Protein AF-A0A7W1KH71-F1 (afdb_monomer_lite)

Radius of gyration: 16.3 Å; chains: 1; bounding box: 56×23×46 Å

Secondary structure (DSSP, 8-state):
------HHHHHHSHHHHHHHHHHHHHHHHHHHHHH--STHHHHHHHHHHHHHHHHHHHHS-TTSHHHHHHHHHHHHHHHHHHHHHHHHTT--SHHHHHHHHTHHHHHHHHHHHHHHHHHHHSSSTHHHHHHHHHHHHHHHHHHH-HHHHHTHHHHHHHHHHHHHHHHHHTS--

Structure (mmCIF, N/CA/C/O backbone):
data_AF-A0A7W1KH71-F1
#
_entry.id   AF-A0A7W1KH71-F1
#
loop_
_atom_site.group_PDB
_atom_site.id
_atom_site.type_symbol
_atom_site.label_atom_id
_atom_site.label_alt_id
_atom_site.label_comp_id
_atom_site.label_asym_id
_atom_site.label_entity_id
_atom_site.label_seq_id
_atom_site.pdbx_PDB_ins_code
_atom_site.Cartn_x
_atom_site.Cartn_y
_atom_site.Cartn_z
_atom_site.occupancy
_atom_site.B_iso_or_equiv
_atom_site.auth_seq_id
_atom_site.auth_comp_id
_atom_site.auth_asym_id
_atom_site.auth_atom_id
_atom_site.pdbx_PDB_model_num
ATOM 1 N N . MET A 1 1 ? -33.112 -3.416 4.652 1.00 40.59 1 MET A N 1
ATOM 2 C CA . MET A 1 1 ? -32.690 -2.408 5.646 1.00 40.59 1 MET A CA 1
ATOM 3 C C . MET A 1 1 ? -32.028 -1.280 4.879 1.00 40.59 1 MET A C 1
ATOM 5 O O . MET A 1 1 ? -31.151 -1.562 4.078 1.00 40.59 1 MET A O 1
ATOM 9 N N . ASN A 1 2 ? -32.526 -0.048 5.015 1.00 43.06 2 ASN A N 1
ATOM 10 C CA . ASN A 1 2 ? -31.865 1.134 4.457 1.00 43.06 2 ASN A CA 1
ATOM 11 C C . ASN A 1 2 ? -30.797 1.568 5.461 1.00 43.06 2 ASN A C 1
ATOM 13 O O . ASN A 1 2 ? -31.052 2.436 6.296 1.00 43.06 2 ASN A O 1
ATOM 17 N N . ASP A 1 3 ? -29.635 0.924 5.408 1.00 57.16 3 ASP A N 1
ATOM 18 C CA . ASP A 1 3 ? -28.485 1.315 6.217 1.00 57.16 3 ASP A CA 1
ATOM 19 C C . ASP A 1 3 ? -27.952 2.633 5.649 1.00 57.16 3 ASP A C 1
ATOM 21 O O . ASP A 1 3 ? -27.229 2.677 4.653 1.00 57.16 3 ASP A O 1
ATOM 25 N N . LYS A 1 4 ? -28.413 3.749 6.221 1.00 67.88 4 LYS A N 1
ATOM 26 C CA . LYS A 1 4 ? -27.885 5.070 5.884 1.00 67.88 4 LYS A CA 1
ATOM 27 C C . LYS A 1 4 ? -26.419 5.112 6.310 1.00 67.88 4 LYS A C 1
ATOM 29 O O . LYS A 1 4 ? -26.114 4.874 7.473 1.00 67.88 4 LYS A O 1
ATOM 34 N N . ILE A 1 5 ? -25.537 5.448 5.371 1.00 69.50 5 ILE A N 1
ATOM 35 C CA . ILE A 1 5 ? -24.119 5.696 5.647 1.00 69.50 5 ILE A CA 1
ATOM 36 C C . ILE A 1 5 ? -24.016 6.837 6.669 1.00 69.50 5 ILE A C 1
ATOM 38 O O . ILE A 1 5 ? -24.444 7.960 6.390 1.00 69.50 5 ILE A O 1
ATOM 42 N N . ASP A 1 6 ? -23.450 6.556 7.844 1.00 75.94 6 ASP A N 1
ATOM 43 C CA . ASP A 1 6 ? -23.138 7.580 8.842 1.00 75.94 6 ASP A CA 1
ATOM 44 C C . ASP A 1 6 ? -21.837 8.295 8.459 1.00 75.94 6 ASP A C 1
ATOM 46 O O . ASP A 1 6 ? -20.723 7.881 8.793 1.00 75.94 6 ASP A O 1
ATOM 50 N N . TRP A 1 7 ? -21.988 9.402 7.734 1.00 75.31 7 TRP A N 1
ATOM 51 C CA . TRP A 1 7 ? -20.870 10.251 7.335 1.00 75.31 7 TRP A CA 1
ATOM 52 C C . TRP A 1 7 ? -20.092 10.801 8.537 1.00 75.31 7 TRP A C 1
ATOM 54 O O . TRP A 1 7 ? -18.875 10.947 8.452 1.00 75.31 7 TRP A O 1
ATOM 64 N N . GLY A 1 8 ? -20.749 11.062 9.672 1.00 70.88 8 GLY A N 1
ATOM 65 C CA . GLY A 1 8 ? -20.081 11.539 10.883 1.00 70.88 8 GLY A CA 1
ATOM 66 C C . GLY A 1 8 ? -19.104 10.503 11.434 1.00 70.88 8 GLY A C 1
ATOM 67 O O . GLY A 1 8 ? -17.986 10.848 11.819 1.00 70.88 8 GLY A O 1
ATOM 68 N N . TYR A 1 9 ? -19.480 9.226 11.404 1.00 72.19 9 TYR A N 1
ATOM 69 C CA . TYR A 1 9 ? -18.605 8.124 11.797 1.00 72.19 9 TYR A CA 1
ATOM 70 C C . TYR A 1 9 ? -17.386 7.984 10.870 1.00 72.19 9 TYR A C 1
ATOM 72 O O . TYR A 1 9 ? -16.256 7.900 11.353 1.00 72.19 9 TYR A O 1
ATOM 80 N N . LEU A 1 10 ? -17.583 8.050 9.548 1.00 72.25 10 LEU A N 1
ATOM 81 C CA . LEU A 1 10 ? -16.518 7.896 8.541 1.00 72.25 10 LEU A CA 1
ATOM 82 C C . LEU A 1 10 ? -15.382 8.926 8.648 1.00 72.25 10 LEU A C 1
ATOM 84 O O . LEU A 1 10 ? -14.249 8.637 8.255 1.00 72.25 10 LEU A O 1
ATOM 88 N N . PHE A 1 11 ? -15.673 10.125 9.156 1.00 74.69 11 PHE A N 1
ATOM 89 C CA . PHE A 1 11 ? -14.680 11.190 9.319 1.00 74.69 11 PHE A CA 1
ATOM 90 C C . PHE A 1 11 ? -14.139 11.317 10.744 1.00 74.69 11 PHE A C 1
ATOM 92 O O . PHE A 1 11 ? -13.067 11.897 10.924 1.00 74.69 11 PHE A O 1
ATOM 99 N N . ASN A 1 12 ? -14.830 10.768 11.745 1.00 73.44 12 ASN A N 1
ATOM 100 C CA . ASN A 1 12 ? -14.414 10.863 13.144 1.00 73.44 12 ASN A CA 1
ATOM 101 C C . ASN A 1 12 ? -13.718 9.596 13.654 1.00 73.44 12 ASN A C 1
ATOM 103 O O . ASN A 1 12 ? -12.883 9.691 14.556 1.00 73.44 12 ASN A O 1
ATOM 107 N N . GLU A 1 13 ? -13.998 8.424 13.077 1.00 83.00 13 GLU A N 1
ATOM 108 C CA . GLU A 1 13 ? -13.355 7.181 13.496 1.00 83.00 13 GLU A CA 1
ATOM 109 C C . GLU A 1 13 ? -11.896 7.119 13.019 1.00 83.00 13 GLU A C 1
ATOM 111 O O . GLU A 1 13 ? -11.550 7.406 11.870 1.00 83.00 13 GLU A O 1
ATOM 116 N N . THR A 1 14 ? -11.007 6.773 13.949 1.00 84.12 14 THR A N 1
ATOM 117 C CA . THR A 1 14 ? -9.555 6.824 13.762 1.00 84.12 14 THR A CA 1
ATOM 118 C C . THR A 1 14 ? -9.056 6.015 12.563 1.00 84.12 14 THR A C 1
ATOM 120 O O . THR A 1 14 ? -8.206 6.497 11.814 1.00 84.12 14 THR A O 1
ATOM 123 N N . ARG A 1 15 ? -9.544 4.786 12.372 1.00 82.25 15 ARG A N 1
ATOM 124 C CA . ARG A 1 15 ? -9.145 3.903 11.266 1.00 82.25 15 ARG A CA 1
ATOM 125 C C . ARG A 1 15 ? -9.702 4.408 9.940 1.00 82.25 15 ARG A C 1
ATOM 127 O O . ARG A 1 15 ? -8.965 4.419 8.960 1.00 82.25 15 ARG A O 1
ATOM 134 N N . ALA A 1 16 ? -10.944 4.884 9.911 1.00 83.75 16 ALA A N 1
ATOM 135 C CA . ALA A 1 16 ? -11.554 5.457 8.714 1.00 83.75 16 ALA A CA 1
ATOM 136 C C . ALA A 1 16 ? -10.737 6.655 8.193 1.00 83.75 16 ALA A C 1
ATOM 138 O O . ALA A 1 16 ? -10.368 6.700 7.018 1.00 83.75 16 ALA A O 1
ATOM 139 N N . ARG A 1 17 ? -10.325 7.561 9.087 1.00 87.12 17 ARG A N 1
ATOM 140 C CA . ARG A 1 17 ? -9.431 8.682 8.747 1.00 87.12 17 ARG A CA 1
ATOM 141 C C . ARG A 1 17 ? -8.083 8.222 8.197 1.00 87.12 17 ARG A C 1
ATOM 143 O O . ARG A 1 17 ? -7.582 8.807 7.241 1.00 87.12 17 ARG A O 1
ATOM 150 N N . VAL A 1 18 ? -7.497 7.179 8.787 1.00 90.06 18 VAL A N 1
ATOM 151 C CA . VAL A 1 18 ? -6.244 6.585 8.302 1.00 90.06 18 VAL A CA 1
ATOM 152 C C . VAL A 1 18 ? -6.413 6.060 6.876 1.00 90.06 18 VAL A C 1
ATOM 154 O O . VAL A 1 18 ? -5.606 6.410 6.018 1.00 90.06 18 VAL A O 1
ATOM 157 N N . TYR A 1 19 ? -7.461 5.281 6.591 1.00 90.12 19 TYR A N 1
ATOM 158 C CA . TYR A 1 19 ? -7.704 4.767 5.239 1.00 90.12 19 TYR A CA 1
ATOM 159 C C . TYR A 1 19 ? -7.924 5.883 4.226 1.00 90.12 19 TYR A C 1
ATOM 161 O O . TYR A 1 19 ? -7.367 5.814 3.135 1.00 90.12 19 TYR A O 1
ATOM 169 N N . LEU A 1 20 ? -8.645 6.940 4.597 1.00 88.69 20 LEU A N 1
ATOM 170 C CA . LEU A 1 20 ? -8.846 8.094 3.727 1.00 88.69 20 LEU A CA 1
ATOM 171 C C . LEU A 1 20 ? -7.528 8.814 3.401 1.00 88.69 20 LEU A C 1
ATOM 173 O O . LEU A 1 20 ? -7.284 9.154 2.247 1.00 88.69 20 LEU A O 1
ATOM 177 N N . VAL A 1 21 ? -6.643 9.005 4.386 1.00 91.44 21 VAL A N 1
ATOM 178 C CA . VAL A 1 21 ? -5.313 9.592 4.148 1.00 91.44 21 VAL A CA 1
ATOM 179 C C . VAL A 1 21 ? -4.497 8.719 3.194 1.00 91.44 21 VAL A C 1
ATOM 181 O O . VAL A 1 21 ? -3.937 9.225 2.222 1.00 91.44 21 VAL A O 1
ATOM 184 N N . TRP A 1 22 ? -4.468 7.402 3.406 1.00 92.50 22 TRP A N 1
ATOM 185 C CA . TRP A 1 22 ? -3.761 6.492 2.501 1.00 92.50 22 TRP A CA 1
ATOM 186 C C . TRP A 1 22 ? -4.395 6.411 1.106 1.00 92.50 22 TRP A C 1
ATOM 188 O O . TRP A 1 22 ? -3.661 6.270 0.128 1.00 92.50 22 TRP A O 1
ATOM 198 N N . ALA A 1 23 ? -5.716 6.573 0.990 1.00 91.94 23 ALA A N 1
ATOM 199 C CA . ALA A 1 23 ? -6.422 6.663 -0.289 1.00 91.94 23 ALA A CA 1
ATOM 200 C C . ALA A 1 23 ? -6.006 7.887 -1.117 1.00 91.94 23 ALA A C 1
ATOM 202 O O . ALA A 1 23 ? -6.192 7.888 -2.328 1.00 91.94 23 ALA A O 1
ATOM 203 N N . VAL A 1 24 ? -5.427 8.916 -0.494 1.00 91.38 24 VAL A N 1
ATOM 204 C CA . VAL A 1 24 ? -4.857 10.074 -1.196 1.00 91.38 24 VAL A CA 1
ATOM 205 C C . VAL A 1 24 ? -3.364 9.874 -1.454 1.00 91.38 24 VAL A C 1
ATOM 207 O O . VAL A 1 24 ? -2.893 10.090 -2.572 1.00 91.38 24 VAL A O 1
ATOM 210 N N . LEU A 1 25 ? -2.609 9.441 -0.440 1.00 91.38 25 LEU A N 1
ATOM 211 C CA . LEU A 1 25 ? -1.149 9.351 -0.524 1.00 91.38 25 LEU A CA 1
ATOM 212 C C . LEU A 1 25 ? -0.673 8.288 -1.523 1.00 91.38 25 LEU A C 1
ATOM 214 O O . LEU A 1 25 ? 0.164 8.596 -2.369 1.00 91.38 25 LEU A O 1
ATOM 218 N N . ILE A 1 26 ? -1.198 7.059 -1.455 1.00 89.19 26 ILE A N 1
ATOM 219 C CA . ILE A 1 26 ? -0.704 5.948 -2.290 1.00 89.19 26 ILE A CA 1
ATOM 220 C C . ILE A 1 26 ? -0.966 6.198 -3.781 1.00 89.19 26 ILE A C 1
ATOM 222 O O . ILE A 1 26 ? -0.024 6.079 -4.570 1.00 89.19 26 ILE A O 1
ATOM 226 N N . PRO A 1 27 ? -2.178 6.609 -4.202 1.00 89.44 27 PRO A N 1
ATOM 227 C CA . PRO A 1 27 ? -2.438 6.875 -5.613 1.00 89.44 27 PRO A CA 1
ATOM 228 C C . PRO A 1 27 ? -1.639 8.063 -6.137 1.00 89.44 27 PRO A C 1
ATOM 230 O O . PRO A 1 27 ? -1.124 7.993 -7.247 1.00 89.44 27 PRO A O 1
ATOM 233 N N . THR A 1 28 ? -1.464 9.118 -5.334 1.00 86.88 28 THR A N 1
ATOM 234 C CA . THR A 1 28 ? -0.601 10.255 -5.698 1.00 86.88 28 THR A CA 1
ATOM 235 C C . THR A 1 28 ? 0.838 9.796 -5.924 1.00 86.88 28 THR A C 1
ATOM 237 O O . THR A 1 28 ? 1.457 10.186 -6.914 1.00 86.88 28 THR A O 1
ATOM 240 N N . GLY A 1 29 ? 1.338 8.915 -5.049 1.00 85.69 29 GLY A N 1
ATOM 241 C CA . GLY A 1 29 ? 2.601 8.200 -5.216 1.00 85.69 29 GLY A CA 1
ATOM 242 C C . GLY A 1 29 ? 2.703 7.562 -6.595 1.00 85.69 29 GLY A C 1
ATOM 243 O O . GLY A 1 29 ? 3.562 7.928 -7.396 1.00 85.69 29 GLY A O 1
ATOM 244 N N . PHE A 1 30 ? 1.768 6.666 -6.905 1.00 88.00 30 PHE A N 1
ATOM 245 C CA . PHE A 1 30 ? 1.760 5.931 -8.165 1.00 88.00 30 PHE A CA 1
ATOM 246 C C . PHE A 1 30 ? 1.597 6.813 -9.410 1.00 88.00 30 PHE A C 1
ATOM 248 O O . PHE A 1 30 ? 2.309 6.618 -10.397 1.00 88.00 30 PHE A O 1
ATOM 255 N N . VAL A 1 31 ? 0.723 7.818 -9.384 1.00 86.19 31 VAL A N 1
ATOM 256 C CA . VAL A 1 31 ? 0.554 8.741 -10.517 1.00 86.19 31 VAL A CA 1
ATOM 257 C C . VAL A 1 31 ? 1.836 9.531 -10.769 1.00 86.19 31 VAL A C 1
ATOM 259 O O . VAL A 1 31 ? 2.269 9.630 -11.915 1.00 86.19 31 VAL A O 1
ATOM 262 N N . ALA A 1 32 ? 2.495 10.030 -9.719 1.00 81.19 32 ALA A N 1
ATOM 263 C CA . ALA A 1 32 ? 3.782 10.707 -9.866 1.00 81.19 32 ALA A CA 1
ATOM 264 C C . ALA A 1 32 ? 4.848 9.772 -10.459 1.00 81.19 32 ALA A C 1
ATOM 266 O O . ALA A 1 32 ? 5.672 10.201 -11.267 1.00 81.19 32 ALA A O 1
ATOM 267 N N . THR A 1 33 ? 4.799 8.480 -10.112 1.00 78.69 33 THR A N 1
ATOM 268 C CA . THR A 1 33 ? 5.744 7.491 -10.640 1.00 78.69 33 THR A CA 1
ATOM 269 C C . THR A 1 33 ? 5.528 7.091 -12.088 1.00 78.69 33 THR A C 1
ATOM 271 O O . THR A 1 33 ? 6.465 6.613 -12.725 1.00 78.69 33 THR A O 1
ATOM 274 N N . HIS A 1 34 ? 4.326 7.308 -12.624 1.00 78.12 34 HIS A N 1
ATOM 275 C CA . HIS A 1 34 ? 3.990 6.914 -13.988 1.00 78.12 34 HIS A CA 1
ATOM 276 C C . HIS A 1 34 ? 4.852 7.629 -15.035 1.00 78.12 34 HIS A C 1
ATOM 278 O O . HIS A 1 34 ? 5.224 7.028 -16.038 1.00 78.12 34 HIS A O 1
ATOM 284 N N . TYR A 1 35 ? 5.205 8.890 -14.779 1.00 69.06 35 TYR A N 1
ATOM 285 C CA . TYR A 1 35 ? 5.912 9.725 -15.748 1.00 69.06 35 TYR A CA 1
ATOM 286 C C . TYR A 1 35 ? 7.443 9.612 -15.664 1.00 69.06 35 TYR A C 1
ATOM 288 O O . TYR A 1 35 ? 8.116 9.852 -16.663 1.00 69.06 35 TYR A O 1
ATOM 296 N N . TYR A 1 36 ? 8.012 9.243 -14.504 1.00 67.62 36 TYR A N 1
ATOM 297 C CA . TYR A 1 36 ? 9.467 9.238 -14.293 1.00 67.62 36 TYR A CA 1
ATOM 298 C C . TYR A 1 36 ? 9.939 8.115 -13.348 1.00 67.62 36 TYR A C 1
ATOM 300 O O . TYR A 1 36 ? 9.984 8.285 -12.130 1.00 67.62 36 TYR A O 1
ATOM 308 N N . GLN A 1 37 ? 10.390 6.987 -13.911 1.00 71.06 37 GLN A N 1
ATOM 309 C CA . GLN A 1 37 ? 11.038 5.889 -13.174 1.00 71.06 37 GLN A CA 1
ATOM 310 C C . GLN A 1 37 ? 12.529 6.166 -12.920 1.00 71.06 37 GLN A C 1
ATOM 312 O O . GLN A 1 37 ? 13.409 5.545 -13.515 1.00 71.06 37 GLN A O 1
ATOM 317 N N . ARG A 1 38 ? 12.839 7.132 -12.056 1.00 79.56 38 ARG A N 1
ATOM 318 C CA . ARG A 1 38 ? 14.227 7.440 -11.670 1.00 79.56 38 ARG A CA 1
ATOM 319 C C . ARG A 1 38 ? 14.483 7.088 -10.210 1.00 79.56 38 ARG A C 1
ATOM 321 O O . ARG A 1 38 ? 13.543 6.955 -9.441 1.00 79.56 38 ARG A O 1
ATOM 328 N N . LYS A 1 39 ? 15.744 6.974 -9.795 1.00 79.56 39 LYS A N 1
ATOM 329 C CA . LYS A 1 39 ? 16.115 6.630 -8.406 1.00 79.56 39 LYS A CA 1
ATOM 330 C C . LYS A 1 39 ? 15.485 7.557 -7.352 1.00 79.56 39 LYS A C 1
ATOM 332 O O . LYS A 1 39 ? 15.199 7.126 -6.237 1.00 79.56 39 LYS A O 1
ATOM 337 N N . GLU A 1 40 ? 15.222 8.814 -7.709 1.00 84.12 40 GLU A N 1
ATOM 338 C CA . GLU A 1 40 ? 14.602 9.831 -6.851 1.00 84.12 40 GLU A CA 1
ATOM 339 C C . GLU A 1 40 ? 13.165 9.460 -6.444 1.00 84.12 40 GLU A C 1
ATOM 341 O O . GLU A 1 40 ? 12.663 9.924 -5.420 1.00 84.12 40 GLU A O 1
ATOM 346 N N . ILE A 1 41 ? 12.521 8.566 -7.194 1.00 82.12 41 ILE A N 1
ATOM 347 C CA . ILE A 1 41 ? 11.174 8.064 -6.928 1.00 82.12 41 ILE A CA 1
ATOM 348 C C . ILE A 1 41 ? 11.067 7.377 -5.567 1.00 82.12 41 ILE A C 1
ATOM 350 O O . ILE A 1 41 ? 10.062 7.517 -4.876 1.00 82.12 41 ILE A O 1
ATOM 354 N N . ASN A 1 42 ? 12.127 6.680 -5.146 1.00 85.44 42 ASN A N 1
ATOM 355 C CA . ASN A 1 42 ? 12.171 6.017 -3.851 1.00 85.44 42 ASN A CA 1
ATOM 356 C C . ASN A 1 42 ? 12.214 7.048 -2.724 1.00 85.44 42 ASN A C 1
ATOM 358 O O . ASN A 1 42 ? 11.558 6.863 -1.707 1.00 85.44 42 ASN A O 1
ATOM 362 N N . ALA A 1 43 ? 12.925 8.164 -2.901 1.00 87.06 43 ALA A N 1
ATOM 363 C CA . ALA A 1 43 ? 12.908 9.239 -1.913 1.00 87.06 43 ALA A CA 1
ATOM 364 C C . ALA A 1 43 ? 11.499 9.843 -1.788 1.00 87.06 43 ALA A C 1
ATOM 366 O O . ALA A 1 43 ? 11.016 10.053 -0.677 1.00 87.06 43 ALA A O 1
ATOM 367 N N . PHE A 1 44 ? 10.802 10.042 -2.909 1.00 88.44 44 PHE A N 1
ATOM 368 C CA . PHE A 1 44 ? 9.415 10.508 -2.902 1.00 88.44 44 PHE A CA 1
ATOM 369 C C . PHE A 1 44 ? 8.468 9.528 -2.186 1.00 88.44 44 PHE A C 1
ATOM 371 O O . PHE A 1 44 ? 7.733 9.931 -1.282 1.00 88.44 44 PHE A O 1
ATOM 378 N N . TRP A 1 45 ? 8.541 8.231 -2.504 1.00 88.56 45 TRP A N 1
ATOM 379 C CA . TRP A 1 45 ? 7.773 7.187 -1.813 1.00 88.56 45 TRP A CA 1
ATOM 380 C C . TRP A 1 45 ? 8.085 7.103 -0.321 1.00 88.56 45 TRP A C 1
ATOM 382 O O . TRP A 1 45 ? 7.168 6.933 0.486 1.00 88.56 45 TRP A O 1
ATOM 392 N N . ALA A 1 46 ? 9.355 7.259 0.058 1.00 90.56 46 ALA A N 1
ATOM 393 C CA . ALA A 1 46 ? 9.769 7.299 1.454 1.00 90.56 46 ALA A CA 1
ATOM 394 C C . ALA A 1 46 ? 9.089 8.462 2.186 1.00 90.56 46 ALA A C 1
ATOM 396 O O . ALA A 1 46 ? 8.529 8.260 3.260 1.00 90.56 46 ALA A O 1
ATOM 397 N N . ILE A 1 47 ? 9.076 9.658 1.588 1.00 92.81 47 ILE A N 1
ATOM 398 C CA . ILE A 1 47 ? 8.439 10.846 2.172 1.00 92.81 47 ILE A CA 1
ATOM 399 C C . ILE A 1 47 ? 6.935 10.618 2.357 1.00 92.81 47 ILE A C 1
ATOM 401 O O . ILE A 1 47 ? 6.425 10.822 3.460 1.00 92.81 47 ILE A O 1
ATOM 405 N N . LEU A 1 48 ? 6.224 10.147 1.326 1.00 93.12 48 LEU A N 1
ATOM 406 C CA . LEU A 1 48 ? 4.786 9.862 1.425 1.00 93.12 48 LEU A CA 1
ATOM 407 C C . LEU A 1 48 ? 4.484 8.806 2.496 1.00 93.12 48 LEU A C 1
ATOM 409 O O . LEU A 1 48 ? 3.558 8.969 3.291 1.00 93.12 48 LEU A O 1
ATOM 413 N N . SER A 1 49 ? 5.305 7.758 2.557 1.00 93.00 49 SER A N 1
ATOM 414 C CA . SER A 1 49 ? 5.191 6.699 3.558 1.00 93.00 49 SER A CA 1
ATOM 415 C C . SER A 1 49 ? 5.405 7.225 4.974 1.00 93.00 49 SER A C 1
ATOM 417 O O . SER A 1 49 ? 4.640 6.886 5.874 1.00 93.00 49 SER A O 1
ATOM 419 N N . VAL A 1 50 ? 6.404 8.088 5.182 1.00 95.25 50 VAL A N 1
ATOM 420 C CA . VAL A 1 50 ? 6.660 8.739 6.474 1.00 95.25 50 VAL A CA 1
ATOM 421 C C . VAL A 1 50 ? 5.474 9.608 6.878 1.00 95.25 50 VAL A C 1
ATOM 423 O O . VAL A 1 50 ? 5.029 9.508 8.017 1.00 95.25 50 VAL A O 1
ATOM 426 N N . ILE A 1 51 ? 4.912 10.407 5.966 1.00 95.25 51 ILE A N 1
ATOM 427 C CA . ILE A 1 51 ? 3.725 11.229 6.248 1.00 95.25 51 ILE A CA 1
ATOM 428 C C . ILE A 1 51 ? 2.556 10.344 6.703 1.00 95.25 51 ILE A C 1
ATOM 430 O O . ILE A 1 51 ? 1.970 10.599 7.759 1.00 95.25 51 ILE A O 1
ATOM 434 N N . GLY A 1 52 ? 2.249 9.279 5.955 1.00 94.12 52 GLY A N 1
ATOM 435 C CA . GLY A 1 52 ? 1.166 8.348 6.282 1.00 94.12 52 GLY A CA 1
ATOM 436 C C . GLY A 1 52 ? 1.384 7.618 7.612 1.00 94.12 52 GLY A C 1
ATOM 437 O O . GLY A 1 52 ? 0.489 7.583 8.457 1.00 94.12 52 GLY A O 1
ATOM 438 N N . LEU A 1 53 ? 2.589 7.093 7.850 1.00 95.12 53 LEU A N 1
ATOM 439 C CA . LEU A 1 53 ? 2.938 6.373 9.079 1.00 95.12 53 LEU A CA 1
ATOM 440 C C . LEU A 1 53 ? 2.968 7.293 10.305 1.00 95.12 53 LEU A C 1
ATOM 442 O O . LEU A 1 53 ? 2.448 6.924 11.357 1.00 95.12 53 LEU A O 1
ATOM 446 N N . VAL A 1 54 ? 3.520 8.503 10.194 1.00 96.31 54 VAL A N 1
ATOM 447 C CA . VAL A 1 54 ? 3.499 9.492 11.285 1.00 96.31 54 VAL A CA 1
ATOM 448 C C . VAL A 1 54 ? 2.064 9.892 11.609 1.00 96.31 54 VAL A C 1
ATOM 450 O O . VAL A 1 54 ? 1.710 9.998 12.785 1.00 96.31 54 VAL A O 1
ATOM 453 N N . TYR A 1 55 ? 1.222 10.082 10.591 1.00 95.00 55 TYR A N 1
ATOM 454 C CA . TYR A 1 55 ? -0.196 10.342 10.802 1.00 95.00 55 TYR A CA 1
ATOM 455 C C . TYR A 1 55 ? -0.860 9.192 11.565 1.00 95.00 55 TYR A C 1
ATOM 457 O O . TYR A 1 55 ? -1.456 9.438 12.613 1.00 95.00 55 TYR A O 1
ATOM 465 N N . MET A 1 56 ? -0.685 7.943 11.111 1.00 94.75 56 MET A N 1
ATOM 466 C CA . MET A 1 56 ? -1.181 6.750 11.808 1.00 94.75 56 MET A CA 1
ATOM 467 C C . MET A 1 56 ? -0.716 6.702 13.261 1.00 94.75 56 MET A C 1
ATOM 469 O O . MET A 1 56 ? -1.538 6.516 14.151 1.00 94.75 56 MET A O 1
ATOM 473 N N . TYR A 1 57 ? 0.576 6.915 13.515 1.00 94.62 57 TYR A N 1
ATOM 474 C CA . TYR A 1 57 ? 1.146 6.907 14.861 1.00 94.62 57 TYR A CA 1
ATOM 475 C C . TYR A 1 57 ? 0.479 7.941 15.779 1.00 94.62 57 TYR A C 1
ATOM 477 O O . TYR A 1 57 ? 0.222 7.658 16.947 1.00 94.62 57 TYR A O 1
ATOM 485 N N . LYS A 1 58 ? 0.176 9.135 15.255 1.00 93.50 58 LYS A N 1
ATOM 486 C CA . LYS A 1 58 ? -0.457 10.218 16.021 1.00 93.50 58 LYS A CA 1
ATOM 487 C C . LYS A 1 58 ? -1.922 9.947 16.350 1.00 93.50 58 LYS A C 1
ATOM 489 O O . LYS A 1 58 ? -2.371 10.341 17.422 1.00 93.50 58 LYS A O 1
ATOM 494 N N . VAL A 1 59 ? -2.675 9.340 15.432 1.00 91.25 59 VAL A N 1
ATOM 495 C CA . VAL A 1 59 ? -4.130 9.177 15.596 1.00 91.25 59 VAL A CA 1
ATOM 496 C C . VAL A 1 59 ? -4.522 7.818 16.168 1.00 91.25 59 VAL A C 1
ATOM 498 O O . VAL A 1 59 ? -5.543 7.722 16.848 1.00 91.25 59 VAL A O 1
ATOM 501 N N . MET A 1 60 ? -3.737 6.765 15.920 1.00 91.12 60 MET A N 1
ATOM 502 C CA . MET A 1 60 ? -4.027 5.415 16.400 1.00 91.12 60 MET A CA 1
ATOM 503 C C . MET A 1 60 ? -3.593 5.253 17.861 1.00 91.12 60 MET A C 1
ATOM 505 O O . MET A 1 60 ? -2.428 5.477 18.187 1.00 91.12 60 MET A O 1
ATOM 509 N N . PRO A 1 61 ? -4.480 4.798 18.764 1.00 90.56 61 PRO A N 1
ATOM 510 C CA . PRO A 1 61 ? -4.108 4.564 20.152 1.00 90.56 61 PRO A CA 1
ATOM 511 C C . PRO A 1 61 ? -3.254 3.293 20.255 1.00 90.56 61 PRO A C 1
ATOM 513 O O . PRO A 1 61 ? -3.763 2.208 20.521 1.00 90.56 61 PRO A O 1
ATOM 516 N N . LEU A 1 62 ? -1.934 3.409 20.079 1.00 91.81 62 LEU A N 1
ATOM 517 C CA . LEU A 1 62 ? -0.997 2.270 20.041 1.00 91.81 62 LEU A CA 1
ATOM 518 C C . LEU A 1 62 ? -0.869 1.494 21.365 1.00 91.81 62 LEU A C 1
ATOM 520 O O . LEU A 1 62 ? -0.222 0.449 21.415 1.00 91.81 62 LEU A O 1
ATOM 524 N N . ARG A 1 63 ? -1.500 1.977 22.440 1.00 91.75 63 ARG A N 1
ATOM 525 C CA . ARG A 1 63 ? -1.697 1.208 23.681 1.00 91.75 63 ARG A CA 1
ATOM 526 C C . ARG A 1 63 ? -2.691 0.057 23.481 1.00 91.75 63 ARG A C 1
ATOM 528 O O . ARG A 1 63 ? -2.608 -0.952 24.172 1.00 91.75 63 ARG A O 1
ATOM 535 N N . VAL A 1 64 ? -3.602 0.186 22.516 1.00 91.44 64 VAL A N 1
ATOM 536 C CA . VAL A 1 64 ? -4.528 -0.870 22.107 1.00 91.44 64 VAL A CA 1
ATOM 537 C C . VAL A 1 64 ? -3.775 -1.867 21.227 1.00 91.44 64 VAL A C 1
ATOM 539 O O . VAL A 1 64 ? -3.301 -1.523 20.143 1.00 91.44 64 VAL A O 1
ATOM 542 N N . SER A 1 65 ? -3.693 -3.121 21.683 1.00 93.06 65 SER A N 1
ATOM 543 C CA . SER A 1 65 ? -2.933 -4.195 21.021 1.00 93.06 65 SER A CA 1
ATOM 544 C C . SER A 1 65 ? -3.292 -4.359 19.539 1.00 93.06 65 SER A C 1
ATOM 546 O O . SER A 1 65 ? -2.405 -4.457 18.695 1.00 93.06 65 SER A O 1
ATOM 548 N N . GLN A 1 66 ? -4.583 -4.303 19.202 1.00 90.50 66 GLN A N 1
ATOM 549 C CA . GLN A 1 66 ? -5.058 -4.384 17.818 1.00 90.50 66 GLN A CA 1
ATOM 550 C C . GLN A 1 66 ? -4.530 -3.234 16.946 1.00 90.50 66 GLN A C 1
ATOM 552 O O . GLN A 1 66 ? -3.984 -3.479 15.874 1.00 90.50 66 GLN A O 1
ATOM 557 N N . MET A 1 67 ? -4.610 -1.989 17.425 1.00 91.62 67 MET A N 1
ATOM 558 C CA . MET A 1 67 ? -4.126 -0.817 16.682 1.00 91.62 67 MET A CA 1
ATOM 559 C C . MET A 1 67 ? -2.611 -0.851 16.491 1.00 91.62 67 MET A C 1
ATOM 561 O O . MET A 1 67 ? -2.112 -0.539 15.412 1.00 91.62 67 MET A O 1
ATOM 565 N N . LYS A 1 68 ? -1.880 -1.306 17.514 1.00 94.19 68 LYS A N 1
ATOM 566 C CA . LYS A 1 68 ? -0.436 -1.534 17.429 1.00 94.19 68 LYS A CA 1
ATOM 567 C C . LYS A 1 68 ? -0.083 -2.584 16.376 1.00 94.19 68 LYS A C 1
ATOM 569 O O . LYS A 1 68 ? 0.862 -2.382 15.619 1.00 94.19 68 LYS A O 1
ATOM 574 N N . LYS A 1 69 ? -0.834 -3.689 16.307 1.00 94.12 69 LYS A N 1
ATOM 575 C CA . LYS A 1 69 ? -0.641 -4.730 15.285 1.00 94.12 69 LYS A CA 1
ATOM 576 C C . LYS A 1 69 ? -0.862 -4.172 13.880 1.00 94.12 69 LYS A C 1
ATOM 578 O O . LYS A 1 69 ? 0.023 -4.333 13.052 1.00 94.12 69 LYS A O 1
ATOM 583 N N . ILE A 1 70 ? -1.967 -3.461 13.642 1.00 92.50 70 ILE A N 1
ATOM 584 C CA . ILE A 1 70 ? -2.269 -2.829 12.341 1.00 92.50 70 ILE A CA 1
ATOM 585 C C . ILE A 1 70 ? -1.143 -1.880 11.914 1.00 92.50 70 ILE A C 1
ATOM 587 O O . ILE A 1 70 ? -0.653 -1.953 10.787 1.00 92.50 70 ILE A O 1
ATOM 591 N N . PHE A 1 71 ? -0.697 -1.010 12.825 1.00 94.94 71 PHE A N 1
ATOM 592 C CA . PHE A 1 71 ? 0.415 -0.099 12.566 1.00 94.94 71 PHE A CA 1
ATOM 593 C C . PHE A 1 71 ? 1.695 -0.856 12.186 1.00 94.94 71 PHE A C 1
ATOM 595 O O . PHE A 1 71 ? 2.315 -0.546 11.172 1.00 94.94 71 PHE A O 1
ATOM 602 N N . ASN A 1 72 ? 2.062 -1.880 12.961 1.00 95.88 72 ASN A N 1
ATOM 603 C CA . ASN A 1 72 ? 3.268 -2.668 12.713 1.00 95.88 72 ASN A CA 1
ATOM 604 C C . ASN A 1 72 ? 3.209 -3.438 11.389 1.00 95.88 72 ASN A C 1
ATOM 606 O O . ASN A 1 72 ? 4.220 -3.507 10.698 1.00 95.88 72 ASN A O 1
ATOM 610 N N . VAL A 1 73 ? 2.049 -3.990 11.020 1.00 95.12 73 VAL A N 1
ATOM 611 C CA . VAL A 1 73 ? 1.865 -4.678 9.733 1.00 95.12 73 VAL A CA 1
ATOM 612 C C . VAL A 1 73 ? 2.194 -3.738 8.577 1.00 95.12 73 VAL A C 1
ATOM 614 O O . VAL A 1 73 ? 2.993 -4.089 7.707 1.00 95.12 73 VAL A O 1
ATOM 617 N N . TRP A 1 74 ? 1.632 -2.527 8.582 1.00 94.94 74 TRP A N 1
ATOM 618 C CA . TRP A 1 74 ? 1.914 -1.542 7.538 1.00 94.94 74 TRP A CA 1
ATOM 619 C C . TRP A 1 74 ? 3.358 -1.057 7.569 1.00 94.94 74 TRP A C 1
ATOM 621 O O . TRP A 1 74 ? 3.992 -1.000 6.520 1.00 94.94 74 TRP A O 1
ATOM 631 N N . LEU A 1 75 ? 3.899 -0.772 8.755 1.00 95.69 75 LEU A N 1
ATOM 632 C CA . LEU A 1 75 ? 5.290 -0.357 8.917 1.00 95.69 75 LEU A CA 1
ATOM 633 C C . LEU A 1 75 ? 6.256 -1.384 8.310 1.00 95.69 75 LEU A C 1
ATOM 635 O O . LEU A 1 75 ? 7.105 -1.021 7.502 1.00 95.69 75 LEU A O 1
ATOM 639 N N . ILE A 1 76 ? 6.103 -2.664 8.660 1.00 96.19 76 ILE A N 1
ATOM 640 C CA . ILE A 1 76 ? 6.960 -3.749 8.163 1.00 96.19 76 ILE A CA 1
ATOM 641 C C . ILE A 1 76 ? 6.805 -3.908 6.650 1.00 96.19 76 ILE A C 1
ATOM 643 O O . ILE A 1 76 ? 7.804 -3.982 5.938 1.00 96.19 76 ILE A O 1
ATOM 647 N N . THR A 1 77 ? 5.565 -3.923 6.156 1.00 94.88 77 THR A N 1
ATOM 648 C CA . THR A 1 77 ? 5.264 -4.087 4.726 1.00 94.88 77 THR A CA 1
ATOM 649 C C . THR A 1 77 ? 5.905 -2.977 3.893 1.00 94.88 77 THR A C 1
ATOM 651 O O . THR A 1 77 ? 6.576 -3.248 2.899 1.00 94.88 77 THR A O 1
ATOM 654 N N . ILE A 1 78 ? 5.752 -1.726 4.331 1.00 93.94 78 ILE A N 1
ATOM 655 C CA . ILE A 1 78 ? 6.319 -0.558 3.657 1.00 93.94 78 ILE A CA 1
ATOM 656 C C . ILE A 1 78 ? 7.845 -0.598 3.714 1.00 93.94 78 ILE A C 1
ATOM 658 O O . ILE A 1 78 ? 8.480 -0.425 2.680 1.00 93.94 78 ILE A O 1
ATOM 662 N N . ILE A 1 79 ? 8.449 -0.866 4.879 1.00 94.94 79 ILE A N 1
ATOM 663 C CA . ILE A 1 79 ? 9.912 -0.964 5.001 1.00 94.94 79 ILE A CA 1
ATOM 664 C C . ILE A 1 79 ? 10.459 -2.033 4.052 1.00 94.94 79 ILE A C 1
ATOM 666 O O . ILE A 1 79 ? 11.413 -1.763 3.326 1.00 94.94 79 ILE A O 1
ATOM 670 N N . ALA A 1 80 ? 9.846 -3.217 4.011 1.00 94.06 80 ALA A N 1
ATOM 671 C CA . ALA A 1 80 ? 10.269 -4.291 3.119 1.00 94.06 80 ALA A CA 1
ATOM 672 C C . ALA A 1 80 ? 10.179 -3.872 1.642 1.00 94.06 80 ALA A C 1
ATOM 674 O O . ALA A 1 80 ? 11.149 -4.030 0.899 1.00 94.06 80 ALA A O 1
ATOM 675 N N . GLY A 1 81 ? 9.055 -3.272 1.234 1.00 92.81 81 GLY A N 1
ATOM 676 C CA . GLY A 1 81 ? 8.875 -2.735 -0.117 1.00 92.81 81 GLY A CA 1
ATOM 677 C C . GLY A 1 81 ? 9.923 -1.681 -0.476 1.00 92.81 81 GLY A C 1
ATOM 678 O O . GLY A 1 81 ? 10.546 -1.764 -1.531 1.00 92.81 81 GLY A O 1
ATOM 679 N N . MET A 1 82 ? 10.184 -0.739 0.434 1.00 92.44 82 MET A N 1
ATOM 680 C CA . MET A 1 82 ? 11.171 0.330 0.260 1.00 92.44 82 MET A CA 1
ATOM 681 C C . MET A 1 82 ? 12.602 -0.198 0.152 1.00 92.44 82 MET A C 1
ATOM 683 O O . MET A 1 82 ? 13.357 0.284 -0.687 1.00 92.44 82 MET A O 1
ATOM 687 N N . VAL A 1 83 ? 12.983 -1.182 0.972 1.00 92.19 83 VAL A N 1
ATOM 688 C CA . VAL A 1 83 ? 14.322 -1.788 0.931 1.00 92.19 83 VAL A CA 1
ATOM 689 C C . VAL A 1 83 ? 14.542 -2.496 -0.400 1.00 92.19 83 VAL A C 1
ATOM 691 O O . VAL A 1 83 ? 15.542 -2.234 -1.063 1.00 92.19 83 VAL A O 1
ATOM 694 N N . VAL A 1 84 ? 13.599 -3.340 -0.828 1.00 90.38 84 VAL A N 1
ATOM 695 C CA . VAL A 1 84 ? 13.702 -4.047 -2.113 1.00 90.38 84 VAL A CA 1
ATOM 696 C C . VAL A 1 84 ? 13.717 -3.049 -3.271 1.00 90.38 84 VAL A C 1
ATOM 698 O O . VAL A 1 84 ? 14.621 -3.098 -4.101 1.00 90.38 84 VAL A O 1
ATOM 701 N N . SER A 1 85 ? 12.782 -2.094 -3.285 1.00 87.31 85 SER A N 1
ATOM 702 C CA . SER A 1 85 ? 12.724 -1.029 -4.292 1.00 87.31 85 SER A CA 1
ATOM 703 C C . SER A 1 85 ? 14.020 -0.217 -4.332 1.00 87.31 85 SER A C 1
ATOM 705 O O . SER A 1 85 ? 14.504 0.111 -5.407 1.00 87.31 85 SER A O 1
ATOM 707 N N . GLY A 1 86 ? 14.622 0.080 -3.178 1.00 87.06 86 GLY A N 1
ATOM 708 C CA . GLY A 1 86 ? 15.897 0.784 -3.054 1.00 87.06 86 GLY A CA 1
ATOM 709 C C . GLY A 1 86 ? 17.061 0.001 -3.647 1.00 87.06 86 GLY A C 1
ATOM 710 O O . GLY A 1 86 ? 17.735 0.501 -4.544 1.00 87.06 86 GLY A O 1
ATOM 711 N N . LEU A 1 87 ? 17.269 -1.234 -3.181 1.00 87.25 87 LEU A N 1
ATOM 712 C CA . LEU A 1 87 ? 18.380 -2.101 -3.596 1.00 87.25 87 LEU A CA 1
ATOM 713 C C . LEU A 1 87 ? 18.426 -2.319 -5.110 1.00 87.25 87 LEU A C 1
ATOM 715 O O . LEU A 1 87 ? 19.503 -2.390 -5.697 1.00 87.25 87 LEU A O 1
ATOM 719 N N . VAL A 1 88 ? 17.261 -2.379 -5.747 1.00 86.12 88 VAL A N 1
ATOM 720 C CA . VAL A 1 88 ? 17.129 -2.597 -7.187 1.00 86.12 88 VAL A CA 1
ATOM 721 C C . VAL A 1 88 ? 17.746 -1.464 -8.015 1.00 86.12 88 VAL A C 1
ATOM 723 O O . VAL A 1 88 ? 18.341 -1.743 -9.048 1.00 86.12 88 VAL A O 1
ATOM 726 N N . PHE A 1 89 ? 17.707 -0.208 -7.558 1.00 84.75 89 PHE A N 1
ATOM 727 C CA . PHE A 1 89 ? 18.365 0.901 -8.272 1.00 84.75 89 PHE A CA 1
ATOM 728 C C . PHE A 1 89 ? 19.888 0.951 -8.077 1.00 84.75 89 PHE A C 1
ATOM 730 O O . PHE A 1 89 ? 20.557 1.701 -8.783 1.00 84.75 89 PHE A O 1
ATOM 737 N N . TYR A 1 90 ? 20.438 0.175 -7.139 1.00 84.56 90 TYR A N 1
ATOM 738 C CA . TYR A 1 90 ? 21.882 0.069 -6.895 1.00 84.56 90 TYR A CA 1
ATOM 739 C C . TYR A 1 90 ? 22.489 -1.226 -7.454 1.00 84.56 90 TYR A C 1
ATOM 741 O O . TYR A 1 90 ? 23.677 -1.478 -7.268 1.00 84.56 90 TYR A O 1
ATOM 749 N N . SER A 1 91 ? 21.690 -2.060 -8.124 1.00 83.81 91 SER A N 1
ATOM 750 C CA . SER A 1 91 ? 22.130 -3.323 -8.711 1.00 83.81 91 SER A CA 1
ATOM 751 C C . SER A 1 91 ? 22.207 -3.216 -10.232 1.00 83.81 91 SER A C 1
ATOM 753 O O . SER A 1 91 ? 21.244 -2.824 -10.881 1.00 83.81 91 SER A O 1
ATOM 755 N N . GLU A 1 92 ? 23.327 -3.646 -10.812 1.00 83.19 92 GLU A N 1
ATOM 756 C CA . GLU A 1 92 ? 23.525 -3.699 -12.271 1.00 83.19 92 GLU A CA 1
ATOM 757 C C . GLU A 1 92 ? 23.026 -5.015 -12.899 1.00 83.19 92 GLU A C 1
ATOM 759 O O . GLU A 1 92 ? 23.266 -5.308 -14.068 1.00 83.19 92 GLU A O 1
ATOM 764 N N . THR A 1 93 ? 22.334 -5.856 -12.126 1.00 84.25 93 THR A N 1
ATOM 765 C CA . THR A 1 93 ? 21.898 -7.173 -12.602 1.00 84.25 93 THR A CA 1
ATOM 766 C C . THR A 1 93 ? 20.708 -7.079 -13.562 1.00 84.25 93 THR A C 1
ATOM 768 O O . THR A 1 93 ? 19.807 -6.255 -13.403 1.00 84.25 93 THR A O 1
ATOM 771 N N . ALA A 1 94 ? 20.624 -8.005 -14.524 1.00 79.00 94 ALA A N 1
ATOM 772 C CA . ALA A 1 94 ? 19.467 -8.105 -15.422 1.00 79.00 94 ALA A CA 1
ATOM 773 C C . ALA A 1 94 ? 18.137 -8.325 -14.666 1.00 79.00 94 ALA A C 1
ATOM 775 O O . ALA A 1 94 ? 17.077 -7.886 -15.114 1.00 79.00 94 ALA A O 1
ATOM 776 N N . ALA A 1 95 ? 18.189 -8.981 -13.502 1.00 80.12 95 ALA A N 1
ATOM 777 C CA . ALA A 1 95 ? 17.039 -9.146 -12.618 1.00 80.12 95 ALA A CA 1
ATOM 778 C C . ALA A 1 95 ? 16.560 -7.805 -12.035 1.00 80.12 95 ALA A C 1
ATOM 780 O O . ALA A 1 95 ? 15.356 -7.548 -12.014 1.00 80.12 95 ALA A O 1
ATOM 781 N N . ALA A 1 96 ? 17.487 -6.931 -11.632 1.00 80.44 96 ALA A N 1
ATOM 782 C CA . ALA A 1 96 ? 17.163 -5.586 -11.174 1.00 80.44 96 ALA A CA 1
ATOM 783 C C . ALA A 1 96 ? 16.496 -4.764 -12.285 1.00 80.44 96 ALA A C 1
ATOM 785 O O . ALA A 1 96 ? 15.433 -4.196 -12.058 1.00 80.44 96 ALA A O 1
ATOM 786 N N . GLY A 1 97 ? 17.021 -4.807 -13.515 1.00 80.81 97 GLY A N 1
ATOM 787 C CA . GLY A 1 97 ? 16.398 -4.141 -14.667 1.00 80.81 97 GLY A CA 1
ATOM 788 C C . GLY A 1 97 ? 14.950 -4.586 -14.920 1.00 80.81 97 GLY A C 1
ATOM 789 O O . GLY A 1 97 ? 14.066 -3.750 -15.111 1.00 80.81 97 GLY A O 1
ATOM 790 N N . LYS A 1 98 ? 14.670 -5.896 -14.837 1.00 82.88 98 LYS A N 1
ATOM 791 C CA . LYS A 1 98 ? 13.299 -6.429 -14.956 1.00 82.88 98 LYS A CA 1
ATOM 792 C C . LYS A 1 98 ? 12.379 -5.942 -13.838 1.00 82.88 98 LYS A C 1
ATOM 794 O O . LYS A 1 98 ? 11.204 -5.684 -14.094 1.00 82.88 98 LYS A O 1
ATOM 799 N N . LEU A 1 99 ? 12.891 -5.824 -12.615 1.00 82.25 99 LEU A N 1
ATOM 800 C CA . LEU A 1 99 ? 12.108 -5.354 -11.477 1.00 82.25 99 LEU A CA 1
ATOM 801 C C . LEU A 1 99 ? 11.850 -3.842 -11.538 1.00 82.25 99 LEU A C 1
ATOM 803 O O . LEU A 1 99 ? 10.730 -3.434 -11.252 1.00 82.25 99 LEU A O 1
ATOM 807 N N . ILE A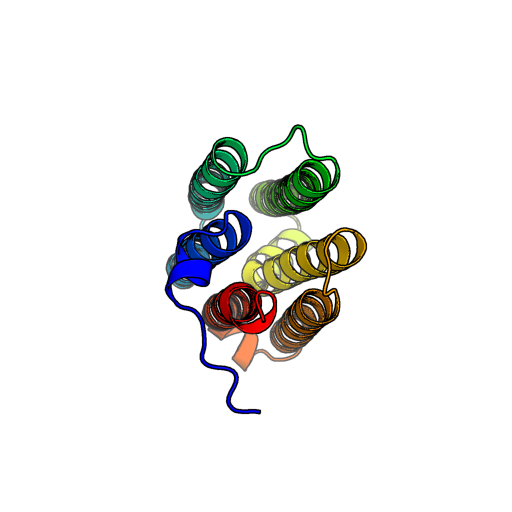 1 100 ? 12.808 -3.026 -11.998 1.00 83.50 100 ILE A N 1
ATOM 808 C CA . ILE A 1 100 ? 12.585 -1.593 -12.291 1.00 83.50 100 ILE A CA 1
ATOM 809 C C . ILE A 1 100 ? 11.442 -1.444 -13.298 1.00 83.50 100 ILE A C 1
ATOM 811 O O . ILE A 1 100 ? 10.497 -0.694 -13.058 1.00 83.50 100 ILE A O 1
ATOM 815 N N . ALA A 1 101 ? 11.485 -2.222 -14.382 1.00 83.12 101 ALA A N 1
ATOM 816 C CA . ALA A 1 101 ? 10.455 -2.203 -15.415 1.00 83.12 101 ALA A CA 1
ATOM 817 C C . ALA A 1 101 ? 9.071 -2.654 -14.912 1.00 83.12 101 ALA A C 1
ATOM 819 O O . ALA A 1 101 ? 8.074 -2.332 -15.545 1.00 83.12 101 ALA A O 1
ATOM 820 N N . ASN A 1 102 ? 8.989 -3.369 -13.784 1.00 87.19 102 ASN A N 1
ATOM 821 C CA . ASN A 1 102 ? 7.745 -3.900 -13.214 1.00 87.19 102 ASN A CA 1
ATOM 822 C C . ASN A 1 102 ? 7.483 -3.403 -11.784 1.00 87.19 102 ASN A C 1
ATOM 824 O O . ASN A 1 102 ? 6.819 -4.071 -10.987 1.00 87.19 102 ASN A O 1
ATOM 828 N N . LEU A 1 103 ? 8.032 -2.243 -11.422 1.00 88.31 103 LEU A N 1
ATOM 829 C CA . LEU A 1 103 ? 8.014 -1.777 -10.040 1.00 88.31 103 LEU A CA 1
ATOM 830 C C . LEU A 1 103 ? 6.586 -1.460 -9.552 1.00 88.31 103 LEU A C 1
ATOM 832 O O . LEU A 1 103 ? 6.291 -1.628 -8.372 1.00 88.31 103 LEU A O 1
ATOM 836 N N . GLY A 1 104 ? 5.674 -1.055 -10.443 1.00 88.94 104 GLY A N 1
ATOM 837 C CA . GLY A 1 104 ? 4.261 -0.852 -10.106 1.00 88.94 104 GLY A CA 1
ATOM 838 C C . GLY A 1 104 ? 3.558 -2.163 -9.753 1.00 88.94 104 GLY A C 1
ATOM 839 O O . GLY A 1 104 ? 2.876 -2.244 -8.731 1.00 88.94 104 GLY A O 1
ATOM 840 N N . ALA A 1 105 ? 3.789 -3.213 -10.546 1.00 91.81 105 ALA A N 1
ATOM 841 C CA . ALA A 1 105 ? 3.287 -4.558 -10.263 1.00 91.81 105 ALA A CA 1
ATOM 842 C C . ALA A 1 105 ? 3.882 -5.130 -8.965 1.00 91.81 105 ALA A C 1
ATOM 844 O O . ALA A 1 105 ? 3.164 -5.709 -8.152 1.00 91.81 105 ALA A O 1
ATOM 845 N N . PHE A 1 106 ? 5.173 -4.901 -8.721 1.00 93.06 106 PHE A N 1
ATOM 846 C CA . PHE A 1 106 ? 5.827 -5.265 -7.465 1.00 93.06 106 PHE A CA 1
ATOM 847 C C . PHE A 1 106 ? 5.151 -4.610 -6.255 1.00 93.06 106 PHE A C 1
ATOM 849 O O . PHE A 1 106 ? 4.816 -5.292 -5.286 1.00 93.06 106 PHE A O 1
ATOM 856 N N . TRP A 1 107 ? 4.900 -3.301 -6.307 1.00 93.25 107 TRP A N 1
ATOM 857 C CA . TRP A 1 107 ? 4.254 -2.607 -5.197 1.00 93.25 107 TRP A CA 1
ATOM 858 C C . TRP A 1 107 ? 2.810 -3.062 -4.974 1.00 93.25 107 TRP A C 1
ATOM 860 O O . TRP A 1 107 ? 2.385 -3.134 -3.825 1.00 93.25 107 TRP A O 1
ATOM 870 N N . LEU A 1 108 ? 2.072 -3.451 -6.017 1.00 95.25 108 LEU A N 1
ATOM 871 C CA . LEU A 1 108 ? 0.770 -4.108 -5.851 1.00 95.25 108 LEU A CA 1
ATOM 872 C C . LEU A 1 108 ? 0.884 -5.406 -5.034 1.00 95.25 108 LEU A C 1
ATOM 874 O O . LEU A 1 108 ? 0.074 -5.640 -4.138 1.00 95.25 108 LEU A O 1
ATOM 878 N N . VAL A 1 109 ? 1.921 -6.219 -5.262 1.00 96.31 109 VAL A N 1
ATOM 879 C CA . VAL A 1 109 ? 2.180 -7.417 -4.441 1.00 96.31 109 VAL A CA 1
ATOM 880 C C . VAL A 1 109 ? 2.492 -7.039 -2.991 1.00 96.31 109 VAL A C 1
ATOM 882 O O . VAL A 1 109 ? 1.931 -7.633 -2.070 1.00 96.31 109 VAL A O 1
ATOM 885 N N . VAL A 1 110 ? 3.330 -6.022 -2.765 1.00 95.31 110 VAL A N 1
ATOM 886 C CA . VAL A 1 110 ? 3.634 -5.510 -1.415 1.00 95.31 110 VAL A CA 1
ATOM 887 C C . VAL A 1 110 ? 2.352 -5.066 -0.700 1.00 95.31 110 VAL A C 1
ATOM 889 O O . VAL A 1 110 ? 2.104 -5.462 0.440 1.00 95.31 110 VAL A O 1
ATOM 892 N N . MET A 1 111 ? 1.491 -4.311 -1.383 1.00 95.50 111 MET A N 1
ATOM 893 C CA . MET A 1 111 ? 0.202 -3.869 -0.848 1.00 95.50 111 MET A CA 1
ATOM 894 C C . MET A 1 111 ? -0.721 -5.045 -0.533 1.00 95.50 111 MET A C 1
ATOM 896 O O . MET A 1 111 ? -1.355 -5.056 0.523 1.00 95.50 111 MET A O 1
ATOM 900 N N . ALA A 1 112 ? -0.763 -6.064 -1.393 1.00 96.88 112 ALA A N 1
ATOM 901 C CA . ALA A 1 112 ? -1.550 -7.265 -1.148 1.00 96.88 112 ALA A CA 1
ATOM 902 C C . ALA A 1 112 ? -1.122 -8.003 0.126 1.00 96.88 112 ALA A C 1
ATOM 904 O O . ALA A 1 112 ? -1.983 -8.409 0.906 1.00 96.88 112 ALA A O 1
ATOM 905 N N . VAL A 1 113 ? 0.186 -8.130 0.375 1.00 96.94 113 VAL A N 1
ATOM 906 C CA . VAL A 1 113 ? 0.716 -8.712 1.621 1.00 96.94 113 VAL A CA 1
ATOM 907 C C . VAL A 1 113 ? 0.281 -7.881 2.828 1.00 96.94 113 VAL A C 1
ATOM 909 O O . VAL A 1 113 ? -0.217 -8.439 3.808 1.00 96.94 113 VAL A O 1
ATOM 912 N N . GLY A 1 114 ? 0.394 -6.553 2.739 1.00 95.88 114 GLY A N 1
ATOM 913 C CA . GLY A 1 114 ? -0.062 -5.639 3.787 1.00 95.88 114 GLY A CA 1
ATOM 914 C C . GLY A 1 114 ? -1.550 -5.797 4.099 1.00 95.88 114 GLY A C 1
ATOM 915 O O . GLY A 1 114 ? -1.935 -5.882 5.267 1.00 95.88 114 GLY A O 1
ATOM 916 N N . TYR A 1 115 ? -2.401 -5.896 3.076 1.00 96.3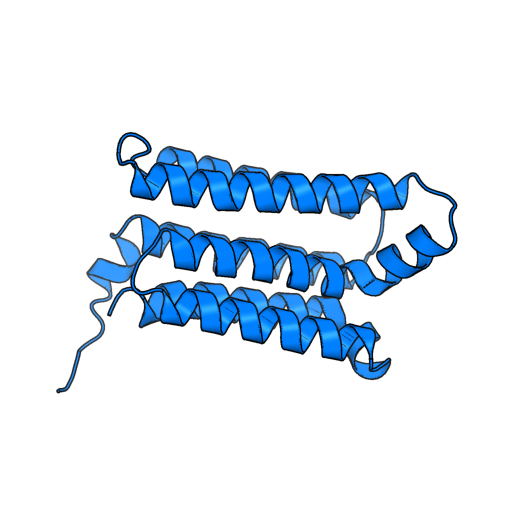1 115 TYR A N 1
ATOM 917 C CA . TYR A 1 115 ? -3.831 -6.139 3.259 1.00 96.31 115 TYR A CA 1
ATOM 918 C C . TYR A 1 115 ? -4.109 -7.521 3.850 1.00 96.31 115 TYR A C 1
ATOM 920 O O . TYR A 1 115 ? -4.817 -7.614 4.850 1.00 96.31 115 TYR A O 1
ATOM 928 N N . ALA A 1 116 ? -3.526 -8.586 3.298 1.00 96.75 116 ALA A N 1
ATOM 929 C CA . ALA A 1 116 ? -3.730 -9.946 3.788 1.00 96.75 116 ALA A CA 1
ATOM 930 C C . ALA A 1 116 ? -3.369 -10.067 5.275 1.00 96.75 116 ALA A C 1
ATOM 932 O O . ALA A 1 116 ? -4.157 -10.594 6.061 1.00 96.75 116 ALA A O 1
ATOM 933 N N . TRP A 1 117 ? -2.228 -9.501 5.677 1.00 96.31 117 TRP A N 1
ATOM 934 C CA . TRP A 1 117 ? -1.783 -9.516 7.066 1.00 96.31 117 TRP A CA 1
ATOM 935 C C . TRP A 1 117 ? -2.668 -8.642 7.966 1.00 96.31 117 TRP A C 1
ATOM 937 O O . TRP A 1 117 ? -3.002 -9.054 9.077 1.00 96.31 117 TRP A O 1
ATOM 947 N N . ASN A 1 118 ? -3.150 -7.491 7.486 1.00 93.75 118 ASN A N 1
ATOM 948 C CA . ASN A 1 118 ? -4.140 -6.708 8.232 1.00 93.75 118 ASN A CA 1
ATOM 949 C C . ASN A 1 118 ? -5.452 -7.470 8.447 1.00 93.75 118 ASN A C 1
ATOM 951 O O . ASN A 1 118 ? -6.003 -7.418 9.543 1.00 93.75 118 ASN A O 1
ATOM 955 N N . GLY A 1 119 ? -5.907 -8.247 7.462 1.00 93.25 119 GLY A N 1
ATOM 956 C CA . GLY A 1 119 ? -7.092 -9.098 7.598 1.00 93.25 119 GLY A CA 1
ATOM 957 C C . GLY A 1 119 ? -6.965 -10.177 8.681 1.00 93.25 119 GLY A C 1
ATOM 958 O O . GLY A 1 119 ? -7.978 -10.659 9.176 1.00 93.25 119 GLY A O 1
ATOM 959 N N . LEU A 1 120 ? -5.745 -10.539 9.095 1.00 94.56 120 LEU A N 1
ATOM 960 C CA . LEU A 1 120 ? -5.516 -11.473 10.207 1.00 94.56 120 LEU A CA 1
ATOM 961 C C . LEU A 1 120 ? -5.643 -10.813 11.585 1.00 94.56 120 LEU A C 1
ATOM 963 O O . LEU A 1 120 ? -5.811 -11.508 12.586 1.00 94.56 120 LEU A O 1
ATOM 967 N N . VAL A 1 121 ? -5.506 -9.487 11.662 1.00 92.38 121 VAL A N 1
ATOM 968 C CA . VAL A 1 121 ? -5.452 -8.752 12.936 1.00 92.38 121 VAL A CA 1
ATOM 969 C C . VAL A 1 121 ? -6.602 -7.769 13.116 1.00 92.38 121 VAL A C 1
ATOM 971 O O . VAL A 1 121 ? -6.778 -7.266 14.225 1.00 92.38 121 VAL A O 1
ATOM 974 N N . ASP A 1 122 ? -7.381 -7.498 12.067 1.00 88.94 122 ASP A N 1
ATOM 975 C CA . ASP A 1 122 ? -8.484 -6.546 12.093 1.00 88.94 122 ASP A CA 1
ATOM 976 C C . ASP A 1 122 ? -9.759 -7.096 11.440 1.00 88.94 122 ASP A C 1
ATOM 978 O O . ASP A 1 122 ? -9.746 -7.641 10.337 1.00 88.94 122 ASP A O 1
ATOM 982 N N . ALA A 1 123 ? -10.885 -6.920 12.132 1.00 84.44 123 ALA A N 1
ATOM 983 C CA . ALA A 1 123 ? -12.204 -7.330 11.666 1.00 84.44 123 ALA A CA 1
ATOM 984 C C . ALA A 1 123 ? -13.025 -6.115 11.178 1.00 84.44 123 ALA A C 1
ATOM 986 O O . ALA A 1 123 ? -12.819 -5.002 11.681 1.00 84.44 123 ALA A O 1
ATOM 987 N N . PRO A 1 124 ? -13.975 -6.306 10.238 1.00 87.62 124 PRO A N 1
ATOM 988 C CA . PRO A 1 124 ? -14.206 -7.519 9.441 1.00 87.62 124 PRO A CA 1
ATOM 989 C C . PRO A 1 124 ? -13.104 -7.777 8.392 1.00 87.62 124 PRO A C 1
ATOM 991 O O . PRO A 1 124 ? -12.781 -6.910 7.582 1.00 87.62 124 PRO A O 1
ATOM 994 N N . ALA A 1 125 ? -12.576 -9.006 8.364 1.00 90.00 125 ALA A N 1
ATOM 995 C CA . ALA A 1 125 ? -11.415 -9.386 7.546 1.00 90.00 125 ALA A CA 1
ATOM 996 C C . ALA A 1 125 ? -11.687 -9.419 6.029 1.00 90.00 125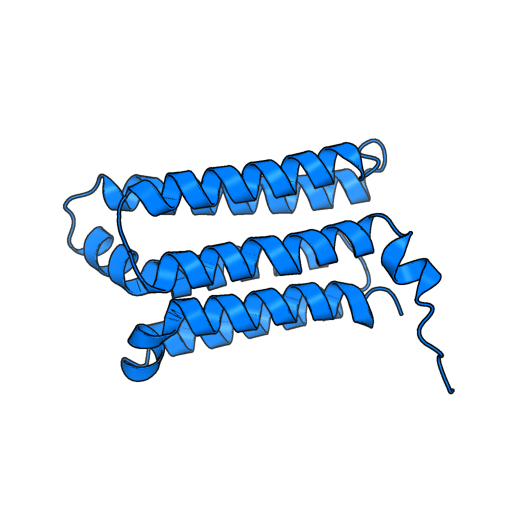 ALA A C 1
ATOM 998 O O . ALA A 1 125 ? -10.783 -9.192 5.225 1.00 90.00 125 ALA A O 1
ATOM 999 N N . ARG A 1 126 ? -12.943 -9.676 5.628 1.00 93.12 126 ARG A N 1
ATOM 1000 C CA . ARG A 1 126 ? -13.340 -9.917 4.226 1.00 93.12 126 ARG A CA 1
ATOM 1001 C C . ARG A 1 126 ? -12.888 -8.822 3.259 1.00 93.12 126 ARG A C 1
ATOM 1003 O O . ARG A 1 126 ? -12.478 -9.124 2.143 1.00 93.12 126 ARG A O 1
ATOM 1010 N N . TRP A 1 127 ? -12.935 -7.563 3.692 1.00 92.62 127 TRP A N 1
ATOM 1011 C CA . TRP A 1 127 ? -12.604 -6.419 2.844 1.00 92.62 127 TRP A CA 1
ATOM 1012 C C . TRP A 1 127 ? -11.096 -6.288 2.622 1.00 92.62 127 TRP A C 1
ATOM 1014 O O . TRP A 1 127 ? -10.664 -5.960 1.521 1.00 92.62 127 TRP A O 1
ATOM 1024 N N . TYR A 1 128 ? -10.286 -6.651 3.621 1.00 93.88 128 TYR A N 1
ATOM 1025 C CA . TYR A 1 128 ? -8.836 -6.736 3.458 1.00 93.88 128 TYR A CA 1
ATOM 1026 C C . TYR A 1 128 ? -8.451 -7.851 2.490 1.00 93.88 128 TYR A C 1
ATOM 1028 O O . TYR A 1 128 ? -7.601 -7.651 1.629 1.00 93.88 128 TYR A O 1
ATOM 1036 N N . TRP A 1 129 ? -9.086 -9.019 2.585 1.00 95.25 129 TRP A N 1
ATOM 1037 C CA . TRP A 1 129 ? -8.805 -10.122 1.664 1.00 95.25 129 TRP A CA 1
ATOM 1038 C C . TRP A 1 129 ? -9.255 -9.814 0.241 1.00 95.25 129 TRP A C 1
ATOM 1040 O O . TRP A 1 129 ? -8.526 -10.118 -0.698 1.00 95.25 129 TRP A O 1
ATOM 1050 N N . PHE A 1 130 ? -10.401 -9.150 0.072 1.00 94.62 130 PHE A N 1
ATOM 1051 C CA . PHE A 1 130 ? -10.833 -8.679 -1.239 1.00 94.62 130 PHE A CA 1
ATOM 1052 C C . PHE A 1 130 ? -9.812 -7.708 -1.849 1.00 94.62 130 PHE A C 1
ATOM 1054 O O . PHE A 1 130 ? -9.379 -7.905 -2.984 1.00 94.62 130 PHE A O 1
ATOM 1061 N N . ALA A 1 131 ? -9.368 -6.707 -1.080 1.00 95.00 131 ALA A N 1
ATOM 1062 C CA . ALA A 1 131 ? -8.318 -5.787 -1.506 1.00 95.00 131 ALA A CA 1
ATOM 1063 C C . ALA A 1 131 ? -7.019 -6.532 -1.859 1.00 95.00 131 ALA A C 1
ATOM 1065 O O . ALA A 1 131 ? -6.437 -6.281 -2.913 1.00 95.00 131 ALA A O 1
ATOM 1066 N N . ALA A 1 132 ? -6.589 -7.489 -1.032 1.00 96.62 132 ALA A N 1
ATOM 1067 C CA . ALA A 1 132 ? -5.396 -8.290 -1.290 1.00 96.62 132 ALA A CA 1
ATOM 1068 C C . ALA A 1 132 ? -5.491 -9.060 -2.616 1.00 96.62 132 ALA A C 1
ATOM 1070 O O . ALA A 1 132 ? -4.582 -8.973 -3.441 1.00 96.62 132 ALA A O 1
ATOM 1071 N N . ILE A 1 133 ? -6.607 -9.756 -2.852 1.00 97.38 133 ILE A N 1
ATOM 1072 C CA . ILE A 1 133 ? -6.847 -10.512 -4.088 1.00 97.38 133 ILE A CA 1
ATOM 1073 C C . ILE A 1 133 ? -6.830 -9.578 -5.296 1.00 97.38 133 ILE A C 1
ATOM 1075 O O . ILE A 1 133 ? -6.147 -9.870 -6.274 1.00 97.38 133 ILE A O 1
ATOM 1079 N N . LEU A 1 134 ? -7.526 -8.439 -5.227 1.00 96.94 134 LEU A N 1
ATOM 1080 C CA . LEU A 1 134 ? -7.567 -7.477 -6.326 1.00 96.94 134 LEU A CA 1
ATOM 1081 C C . LEU A 1 134 ? -6.165 -6.958 -6.681 1.00 96.94 134 LEU A C 1
ATOM 1083 O O . LEU A 1 134 ? -5.810 -6.901 -7.857 1.00 96.94 134 LEU A O 1
ATOM 1087 N N . ASN A 1 135 ? -5.353 -6.630 -5.672 1.00 96.94 135 ASN A N 1
ATOM 1088 C CA . ASN A 1 135 ? -3.976 -6.181 -5.879 1.00 96.94 135 ASN A CA 1
ATOM 1089 C C . ASN A 1 135 ? -3.115 -7.280 -6.532 1.00 96.94 135 ASN A C 1
ATOM 1091 O O . ASN A 1 135 ? -2.387 -6.985 -7.478 1.00 96.94 135 ASN A O 1
ATOM 1095 N N . ILE A 1 136 ? -3.237 -8.544 -6.103 1.00 97.62 136 ILE A N 1
ATOM 1096 C CA . ILE A 1 136 ? -2.527 -9.675 -6.732 1.00 97.62 136 ILE A CA 1
ATOM 1097 C C . ILE A 1 136 ? -2.970 -9.889 -8.176 1.00 97.62 136 ILE A C 1
ATOM 1099 O O . ILE A 1 136 ? -2.119 -10.027 -9.051 1.00 97.62 136 ILE A O 1
ATOM 1103 N N . VAL A 1 137 ? -4.276 -9.905 -8.445 1.00 96.88 137 VAL A N 1
ATOM 1104 C CA . VAL A 1 137 ? -4.806 -10.113 -9.800 1.00 96.88 137 VAL A CA 1
ATOM 1105 C C . VAL A 1 137 ? -4.251 -9.056 -10.747 1.00 96.88 137 VAL A C 1
ATOM 1107 O O . VAL A 1 137 ? -3.748 -9.392 -11.815 1.00 96.88 137 VAL A O 1
ATOM 1110 N N . VAL A 1 138 ? -4.268 -7.787 -10.339 1.00 95.88 138 VAL A N 1
ATOM 1111 C CA . VAL A 1 138 ? -3.767 -6.692 -11.177 1.00 95.88 138 VAL A CA 1
ATOM 1112 C C . VAL A 1 138 ? -2.248 -6.766 -11.327 1.00 95.88 138 VAL A C 1
ATOM 1114 O O . VAL A 1 138 ? -1.748 -6.559 -12.428 1.00 95.88 138 VAL A O 1
ATOM 1117 N N . ALA A 1 139 ? -1.507 -7.134 -10.277 1.00 95.38 139 ALA A N 1
ATOM 1118 C CA . ALA A 1 139 ? -0.068 -7.365 -10.387 1.00 95.38 139 ALA A CA 1
ATOM 1119 C C . ALA A 1 139 ? 0.252 -8.456 -11.420 1.00 95.38 139 ALA A C 1
ATOM 1121 O O . ALA A 1 139 ? 1.099 -8.253 -12.287 1.00 95.38 139 ALA A O 1
ATOM 1122 N N . VAL A 1 140 ? -0.455 -9.589 -11.368 1.00 95.19 140 VAL A N 1
ATOM 1123 C CA . VAL A 1 140 ? -0.295 -10.697 -12.322 1.00 95.19 140 VAL A CA 1
ATOM 1124 C C . VAL A 1 140 ? -0.634 -10.248 -13.741 1.00 95.19 140 VAL A C 1
ATOM 1126 O O . VAL A 1 140 ? 0.117 -10.561 -14.663 1.00 95.19 140 VAL A O 1
ATOM 1129 N N . LEU A 1 141 ? -1.710 -9.480 -13.933 1.00 93.94 141 LEU A N 1
ATOM 1130 C CA . LEU A 1 141 ? -2.058 -8.914 -15.240 1.00 93.94 141 LEU A CA 1
ATOM 1131 C C . LEU A 1 141 ? -0.952 -7.997 -15.780 1.00 93.94 141 LEU A C 1
ATOM 1133 O O . LEU A 1 141 ? -0.590 -8.120 -16.945 1.00 93.94 141 LEU A O 1
ATOM 1137 N N . CYS A 1 142 ? -0.363 -7.139 -14.942 1.00 92.56 142 CYS A N 1
ATOM 1138 C CA . CYS A 1 142 ? 0.771 -6.299 -15.335 1.00 92.56 142 CYS A CA 1
ATOM 1139 C C . CYS A 1 142 ? 2.019 -7.119 -15.705 1.00 92.56 142 CYS A C 1
ATOM 1141 O O . CYS A 1 142 ? 2.728 -6.739 -16.630 1.00 92.56 142 CYS A O 1
ATOM 1143 N N . TYR A 1 143 ? 2.279 -8.244 -15.025 1.00 88.69 143 TYR A N 1
ATOM 1144 C CA . TYR A 1 143 ? 3.420 -9.124 -15.325 1.00 88.69 143 TYR A CA 1
ATOM 1145 C C . TYR A 1 143 ? 3.239 -9.980 -16.582 1.00 88.69 143 TYR A C 1
ATOM 1147 O O . TYR A 1 143 ? 4.227 -10.403 -17.177 1.00 88.69 143 TYR A O 1
ATOM 1155 N N . THR A 1 144 ? 1.999 -10.300 -16.949 1.00 90.31 144 THR A N 1
ATOM 1156 C CA . THR A 1 144 ? 1.691 -11.274 -18.011 1.00 90.31 144 THR A CA 1
ATOM 1157 C C . THR A 1 144 ? 1.227 -10.633 -19.313 1.00 90.31 144 THR A C 1
ATOM 1159 O O . THR A 1 144 ? 1.095 -11.333 -20.315 1.00 90.31 144 THR A O 1
ATOM 1162 N N . ASN A 1 145 ? 0.980 -9.322 -19.321 1.00 89.00 145 ASN A N 1
ATOM 1163 C CA . ASN A 1 145 ? 0.454 -8.611 -20.477 1.00 89.00 145 ASN A CA 1
ATOM 1164 C C . ASN A 1 145 ? 1.155 -7.258 -20.663 1.00 89.00 145 ASN A C 1
ATOM 1166 O O . ASN A 1 145 ? 1.001 -6.338 -19.854 1.00 89.00 145 ASN A O 1
ATOM 1170 N N . ASP A 1 146 ? 1.863 -7.123 -21.783 1.00 82.25 146 ASP A N 1
ATOM 1171 C CA . ASP A 1 146 ? 2.650 -5.935 -22.125 1.00 82.25 146 ASP A CA 1
ATOM 1172 C C . ASP A 1 146 ? 1.808 -4.650 -22.199 1.00 82.25 146 ASP A C 1
ATOM 1174 O O . ASP A 1 146 ? 2.280 -3.574 -21.824 1.00 82.25 146 ASP A O 1
ATOM 1178 N N . ALA A 1 147 ? 0.535 -4.745 -22.604 1.00 83.19 147 ALA A N 1
ATOM 1179 C CA . ALA A 1 147 ? -0.363 -3.592 -22.646 1.00 83.19 147 ALA A CA 1
ATOM 1180 C C . ALA A 1 147 ? -0.660 -3.047 -21.238 1.00 83.19 147 ALA A C 1
ATOM 1182 O O . ALA A 1 147 ? -0.750 -1.834 -21.043 1.00 83.19 147 ALA A O 1
ATOM 1183 N N . PHE A 1 148 ? -0.770 -3.928 -20.237 1.00 83.56 148 PHE A N 1
ATOM 1184 C CA . PHE A 1 148 ? -0.971 -3.526 -18.843 1.00 83.56 148 PHE A CA 1
ATOM 1185 C C . PHE A 1 148 ? 0.335 -3.125 -18.155 1.00 83.56 148 PHE A C 1
ATOM 1187 O O . PHE A 1 148 ? 0.311 -2.235 -17.307 1.00 83.56 148 PHE A O 1
ATOM 1194 N N . SER A 1 149 ? 1.475 -3.689 -18.563 1.00 81.69 149 SER A N 1
ATOM 1195 C CA . SER A 1 149 ? 2.805 -3.267 -18.104 1.00 81.69 149 SER A CA 1
ATOM 1196 C C . SER A 1 149 ? 3.066 -1.775 -18.371 1.00 81.69 149 SER A C 1
ATOM 1198 O O . SER A 1 149 ? 3.496 -1.050 -17.469 1.00 81.69 149 SER A O 1
ATOM 1200 N N . ALA A 1 150 ? 2.697 -1.265 -19.553 1.00 82.12 150 ALA A N 1
ATOM 1201 C CA . ALA A 1 150 ? 2.816 0.162 -19.880 1.00 82.12 150 ALA A CA 1
ATOM 1202 C C . ALA A 1 150 ? 1.962 1.067 -18.963 1.00 82.12 150 ALA A C 1
ATOM 1204 O O . ALA A 1 150 ? 2.372 2.168 -18.593 1.00 82.12 150 ALA A O 1
ATOM 1205 N N . GLY A 1 151 ? 0.781 0.590 -18.557 1.00 85.50 151 GLY A N 1
ATOM 1206 C CA . GLY A 1 151 ? -0.150 1.293 -17.670 1.00 85.50 151 GLY A CA 1
ATOM 1207 C C . GLY A 1 151 ? -0.017 0.945 -16.185 1.00 85.50 151 GLY A C 1
ATOM 1208 O O . GLY A 1 151 ? -0.844 1.390 -15.388 1.00 85.50 151 GLY A O 1
ATOM 1209 N N . GLN A 1 152 ? 0.988 0.160 -15.784 1.00 88.31 152 GLN A N 1
ATOM 1210 C CA . GLN A 1 152 ? 1.004 -0.523 -14.483 1.00 88.31 152 GLN A CA 1
ATOM 1211 C C . GLN A 1 152 ? 0.870 0.414 -13.278 1.00 88.31 152 GLN A C 1
ATOM 1213 O O . GLN A 1 152 ? 0.241 0.054 -12.289 1.00 88.31 152 GLN A O 1
ATOM 1218 N N . TYR A 1 153 ? 1.423 1.628 -13.349 1.00 86.81 153 TYR A N 1
ATOM 1219 C CA . TYR A 1 153 ? 1.327 2.595 -12.256 1.00 86.81 153 TYR A CA 1
ATOM 1220 C C . TYR A 1 1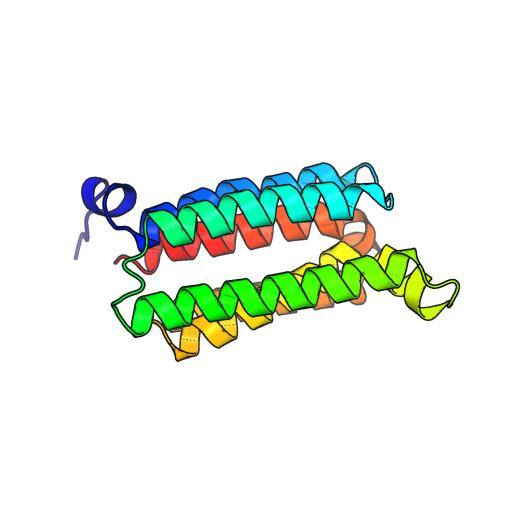53 ? -0.032 3.272 -12.178 1.00 86.81 153 TYR A C 1
ATOM 1222 O O . TYR A 1 153 ? -0.513 3.528 -11.082 1.00 86.81 153 TYR A O 1
ATOM 1230 N N . LEU A 1 154 ? -0.681 3.531 -13.313 1.00 90.38 154 LEU A N 1
ATOM 1231 C CA . LEU A 1 154 ? -2.053 4.034 -13.311 1.00 90.38 154 LEU A CA 1
ATOM 1232 C C . LEU A 1 154 ? -3.001 2.966 -12.764 1.00 90.38 154 LEU A C 1
ATOM 1234 O O . LEU A 1 154 ? -3.841 3.266 -11.920 1.00 90.38 154 LEU A O 1
ATOM 1238 N N . LEU A 1 155 ? -2.807 1.708 -13.168 1.00 91.56 155 LEU A N 1
ATOM 1239 C CA . LEU A 1 155 ? -3.538 0.574 -12.604 1.00 91.56 155 LEU A CA 1
ATOM 1240 C C . LEU A 1 155 ? -3.286 0.448 -11.099 1.00 91.56 155 LEU A C 1
ATOM 1242 O O . LEU A 1 155 ? -4.238 0.326 -10.332 1.00 91.56 155 LEU A O 1
ATOM 1246 N N . ALA A 1 156 ? -2.030 0.554 -10.660 1.00 90.88 156 ALA A N 1
ATOM 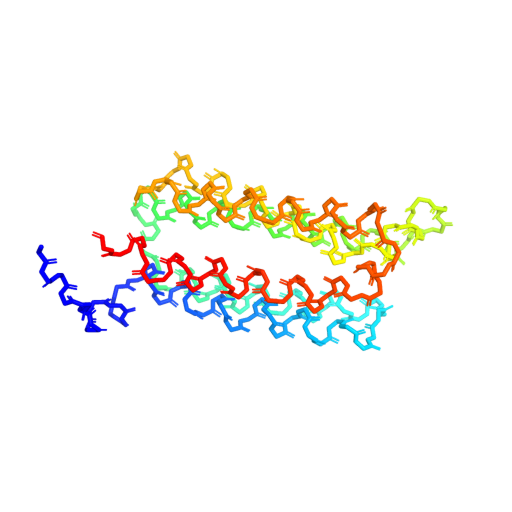1247 C CA . ALA A 1 156 ? -1.685 0.525 -9.247 1.00 90.88 156 ALA A CA 1
ATOM 1248 C C . ALA A 1 156 ? -2.320 1.686 -8.471 1.00 90.88 156 ALA A C 1
ATOM 1250 O O . ALA A 1 156 ? -2.888 1.461 -7.402 1.00 90.88 156 ALA A O 1
ATOM 1251 N N . ALA A 1 157 ? -2.315 2.903 -9.022 1.00 91.38 157 ALA A N 1
ATOM 1252 C CA . ALA A 1 157 ? -2.977 4.063 -8.433 1.00 91.38 157 ALA A CA 1
ATOM 1253 C C . ALA A 1 157 ? -4.478 3.816 -8.249 1.00 91.38 157 ALA A C 1
ATOM 1255 O O . ALA A 1 157 ? -4.996 3.978 -7.148 1.00 91.38 157 ALA A O 1
ATOM 1256 N N . VAL A 1 158 ? -5.166 3.371 -9.303 1.00 93.75 158 VAL A N 1
ATOM 1257 C CA . VAL A 1 158 ? -6.611 3.107 -9.278 1.00 93.75 158 VAL A CA 1
ATOM 1258 C C . VAL A 1 158 ? -6.950 2.002 -8.280 1.00 93.75 158 VAL A C 1
ATOM 1260 O O . VAL A 1 158 ? -7.850 2.162 -7.458 1.00 93.75 158 VAL A O 1
ATOM 1263 N N . VAL A 1 159 ? -6.218 0.891 -8.312 1.00 94.25 159 VAL A N 1
ATOM 1264 C CA . VAL A 1 159 ? -6.511 -0.288 -7.487 1.00 94.25 159 VAL A CA 1
ATOM 1265 C C . VAL A 1 159 ? -6.234 -0.025 -6.015 1.00 94.25 159 VAL A C 1
ATOM 1267 O O . VAL A 1 159 ? -7.032 -0.418 -5.162 1.00 94.25 159 VAL A O 1
ATOM 1270 N N . THR A 1 160 ? -5.147 0.673 -5.694 1.00 90.44 160 THR A N 1
ATOM 1271 C CA . THR A 1 160 ? -4.844 1.042 -4.307 1.00 90.44 160 THR A CA 1
ATOM 1272 C C . THR A 1 160 ? -5.762 2.141 -3.782 1.00 90.44 160 THR A C 1
ATOM 1274 O O . THR A 1 160 ? -6.205 2.035 -2.637 1.00 90.44 160 THR A O 1
ATOM 1277 N N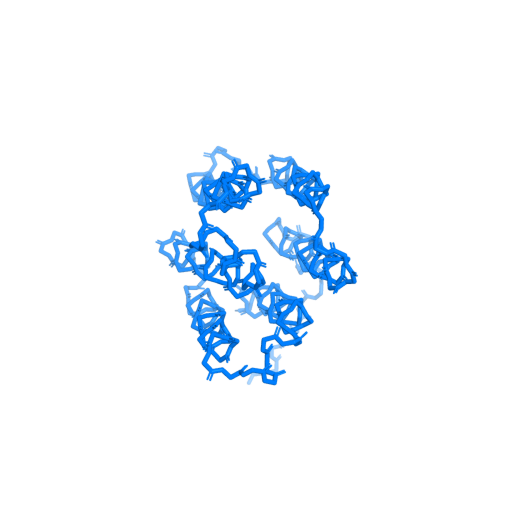 . ALA A 1 161 ? -6.145 3.121 -4.614 1.00 92.75 161 ALA A N 1
ATOM 1278 C CA . ALA A 1 161 ? -7.177 4.104 -4.273 1.00 92.75 161 ALA A CA 1
ATOM 1279 C C . ALA A 1 161 ? -8.475 3.389 -3.905 1.00 92.75 161 ALA A C 1
ATOM 1281 O O . ALA A 1 161 ? -9.016 3.575 -2.817 1.00 92.75 161 ALA A O 1
ATOM 1282 N N . TRP A 1 162 ? -8.936 2.516 -4.799 1.00 94.06 162 TRP A N 1
ATOM 1283 C CA . TRP A 1 162 ? -10.169 1.772 -4.619 1.00 94.06 162 TRP A CA 1
ATOM 1284 C C . TRP A 1 162 ? -10.106 0.873 -3.383 1.00 94.06 162 TRP A C 1
ATOM 1286 O O . TRP A 1 162 ? -11.045 0.862 -2.597 1.00 94.06 162 TRP A O 1
ATOM 1296 N N . SER A 1 163 ? -8.989 0.178 -3.155 1.00 92.62 163 SER A N 1
ATOM 1297 C CA . SER A 1 163 ? -8.806 -0.698 -1.990 1.00 92.62 163 SER A CA 1
ATOM 1298 C C . SER A 1 163 ? -8.897 0.075 -0.672 1.00 92.62 163 SER A C 1
ATOM 1300 O O . SER A 1 163 ? -9.564 -0.366 0.263 1.00 92.62 163 SER A O 1
ATOM 1302 N N . MET A 1 164 ? -8.279 1.257 -0.594 1.00 92.50 164 MET A N 1
ATOM 1303 C CA . MET A 1 164 ? -8.353 2.107 0.598 1.00 92.50 164 MET A CA 1
ATOM 1304 C C . MET A 1 164 ? -9.735 2.745 0.772 1.00 92.50 164 MET A C 1
ATOM 1306 O O . MET A 1 164 ? -10.249 2.775 1.887 1.00 92.50 164 MET A O 1
ATOM 1310 N N . LEU A 1 165 ? -10.379 3.192 -0.310 1.00 91.62 165 LEU A N 1
ATOM 1311 C CA . LEU A 1 165 ? -11.747 3.720 -0.265 1.00 91.62 165 LEU A CA 1
ATOM 1312 C C . LEU A 1 165 ? -12.772 2.637 0.091 1.00 91.62 165 LEU A C 1
ATOM 1314 O O . LEU A 1 165 ? -13.729 2.913 0.807 1.00 91.62 165 LEU A O 1
ATOM 1318 N N . ASN A 1 166 ? -12.561 1.397 -0.350 1.00 90.31 166 ASN A N 1
ATOM 1319 C CA . ASN A 1 166 ? -13.390 0.257 0.021 1.00 90.31 166 ASN A CA 1
ATOM 1320 C C . ASN A 1 166 ? -13.310 -0.010 1.532 1.00 90.31 166 ASN A C 1
ATOM 1322 O O . ASN A 1 166 ? -14.344 -0.147 2.185 1.00 90.31 166 ASN A O 1
ATOM 1326 N N . LEU A 1 167 ? -12.100 -0.011 2.099 1.00 88.75 167 LEU A N 1
ATOM 1327 C CA . LEU A 1 167 ? -11.899 -0.130 3.546 1.00 88.75 167 LEU A CA 1
ATOM 1328 C C . LEU A 1 167 ? -12.422 1.087 4.314 1.00 88.75 167 LEU A C 1
ATOM 1330 O O . LEU A 1 167 ? -12.859 0.954 5.453 1.00 88.75 167 LEU A O 1
ATOM 1334 N N . TRP A 1 168 ? -12.398 2.270 3.710 1.00 87.50 168 TRP A N 1
ATOM 1335 C CA . TRP A 1 168 ? -13.003 3.450 4.308 1.00 87.50 168 TRP A CA 1
ATOM 1336 C C . TRP A 1 168 ? -14.532 3.339 4.360 1.00 87.50 168 TRP A C 1
ATOM 1338 O O . TRP A 1 168 ? -15.097 3.617 5.405 1.00 87.50 168 TRP A O 1
ATOM 1348 N N . LEU A 1 169 ? -15.188 2.895 3.282 1.00 83.81 169 LEU A N 1
ATOM 1349 C CA . LEU A 1 169 ? -16.652 2.881 3.164 1.00 83.81 169 LEU A CA 1
ATOM 1350 C C . LEU A 1 169 ? -17.330 1.655 3.781 1.00 83.81 169 LEU A C 1
ATOM 1352 O O . LEU A 1 169 ? -18.359 1.790 4.430 1.00 83.81 169 LEU A O 1
ATOM 1356 N N . PHE A 1 170 ? -16.817 0.452 3.520 1.00 79.44 170 PHE A N 1
ATOM 1357 C CA . PHE A 1 170 ? -17.574 -0.791 3.733 1.00 79.44 170 PHE A CA 1
ATOM 1358 C C . PHE A 1 170 ? -17.113 -1.604 4.929 1.00 79.44 170 PHE A C 1
ATOM 1360 O O . PHE A 1 170 ? -17.807 -2.515 5.372 1.00 79.44 170 PHE A O 1
ATOM 1367 N N . ARG A 1 171 ? -15.919 -1.322 5.440 1.00 70.88 171 ARG A N 1
ATOM 1368 C CA . ARG A 1 171 ? -15.401 -1.979 6.640 1.00 70.88 171 ARG A CA 1
ATOM 1369 C C . ARG A 1 171 ? -15.902 -1.298 7.920 1.00 70.88 171 ARG A C 1
ATOM 1371 O O . ARG A 1 171 ? -15.792 -1.869 8.999 1.00 70.88 171 ARG A O 1
ATOM 1378 N N . THR A 1 172 ? -16.443 -0.094 7.784 1.00 60.28 172 THR A N 1
ATOM 1379 C CA . THR A 1 172 ? -17.086 0.713 8.827 1.00 60.28 172 THR A CA 1
ATOM 1380 C C . THR A 1 172 ? -18.587 0.451 8.976 1.00 60.28 172 THR A C 1
ATOM 1382 O O . THR A 1 172 ? -19.174 0.972 9.918 1.00 60.28 172 THR A O 1
ATOM 1385 N N . ILE A 1 173 ? -19.186 -0.312 8.052 1.00 58.25 173 ILE A N 1
ATOM 1386 C CA . ILE A 1 173 ? -20.596 -0.743 8.050 1.00 58.25 173 ILE A CA 1
ATOM 1387 C C . ILE A 1 173 ? -20.645 -2.210 8.481 1.00 58.25 173 ILE A C 1
ATOM 1389 O O . ILE A 1 173 ? -21.466 -2.534 9.363 1.00 58.25 173 ILE A O 1
#

Sequence (173 aa):
MNDKIDWGYLFNETRARVYLVWAVLIPTGFVATHYYQRKEINAFWAILSVIGLVYMYKVMPLRVSQMKKIFNVWLITIIAGMVVSGLVFYSETAAAGKLIANLGAFWLVVMAVGYAWNGLVDAPARWYWFAAILNIVVAVLCYTNDAFSAGQYLLAAVVTAWSMLNLWLFRTI

Foldseek 3Di:
DPPPFPPVCLCPPLLSVLLVLQLPLQLVLLVVCLVDLDLCSLVSLVVSLCVSLVSLVVRFPCVPVLSVQLSVLSVVLSVVLSVLSNVLNVDPDPVSVVCSLLVLLVVLQSQLSSLQSNLVRDPPSVLSNVLSVLSNVLSVCLVPDVVSSSVSSVSSSVSSSVSSVSCSGPRSD

pLDDT: mean 87.68, std 9.34, range [40.59, 97.62]